Protein AF-A0A948EH86-F1 (afdb_monomer_lite)

Secondary structure (DSSP, 8-state):
-HHHHHHHHHHHHHHHHHHHHHHHHHHHHHHHHT--HHHHHHHHHHHHHHHHHHHHHHIIIIII--HHHHHHHHHHHHHHHHHHHHHHHHH--PPPTT--

Sequence (100 aa):
MFFVWFKLVLLVAVIVFAGSKLSRYGDILGEKLGLSGSWIGVVLLAAVTSLPELFSGISSSALVRQPDLALGNIYGACVMNLVVVAVISTLHTEGPISAR

Structure (mmCIF, N/CA/C/O backbone):
data_AF-A0A948EH86-F1
#
_entry.id   AF-A0A948EH86-F1
#
loop_
_atom_site.group_PDB
_atom_site.id
_atom_site.type_symbol
_atom_site.label_atom_id
_atom_site.label_alt_id
_atom_site.label_comp_id
_atom_site.label_asym_id
_atom_site.label_entity_id
_atom_site.label_seq_id
_atom_site.pdbx_PDB_ins_code
_atom_site.Cartn_x
_atom_site.Cartn_y
_atom_site.Cartn_z
_atom_site.occupancy
_atom_site.B_iso_or_equiv
_atom_site.auth_seq_id
_atom_site.auth_comp_id
_atom_site.auth_asym_id
_atom_site.auth_atom_id
_atom_site.pdbx_PDB_model_num
ATOM 1 N N . MET A 1 1 ? 11.321 -21.532 -13.076 1.00 67.62 1 MET A N 1
ATOM 2 C CA . MET A 1 1 ? 9.921 -21.300 -12.650 1.00 67.62 1 MET A CA 1
ATOM 3 C C . MET A 1 1 ? 9.749 -21.363 -11.129 1.00 67.62 1 MET A C 1
ATOM 5 O O . MET A 1 1 ? 9.406 -20.347 -10.545 1.00 67.62 1 MET A O 1
ATOM 9 N N . PHE A 1 2 ? 10.037 -22.496 -10.469 1.00 83.31 2 PHE A N 1
ATOM 10 C CA . PHE A 1 2 ? 9.792 -22.684 -9.022 1.00 83.31 2 PHE A CA 1
ATOM 11 C C . PHE A 1 2 ? 10.507 -21.659 -8.116 1.00 83.31 2 PHE A C 1
ATOM 13 O O . PHE A 1 2 ? 9.923 -21.128 -7.180 1.00 83.31 2 PHE A O 1
ATOM 20 N N . PHE A 1 3 ? 11.743 -21.286 -8.460 1.00 85.38 3 PHE A N 1
ATOM 21 C CA . PHE A 1 3 ? 12.520 -20.277 -7.729 1.00 85.38 3 PHE A CA 1
ATOM 22 C C . PHE A 1 3 ? 11.886 -18.872 -7.736 1.00 85.38 3 PHE A C 1
ATOM 24 O O . PHE A 1 3 ? 12.048 -18.113 -6.785 1.00 85.38 3 PHE A O 1
ATOM 31 N N . VAL A 1 4 ? 11.141 -18.523 -8.792 1.00 90.31 4 VAL A N 1
ATOM 32 C CA . VAL A 1 4 ? 10.455 -17.223 -8.898 1.00 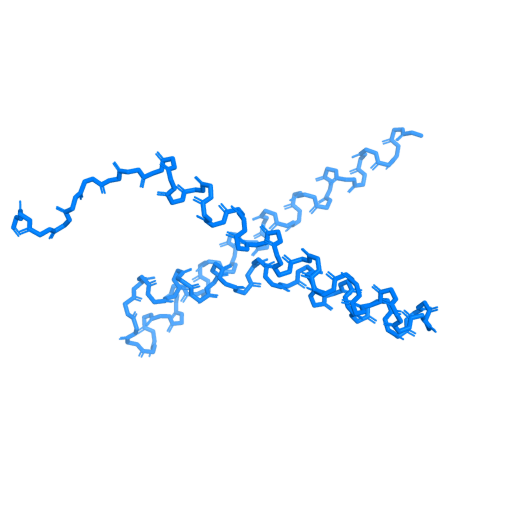90.31 4 VAL A CA 1
ATOM 33 C C . VAL A 1 4 ? 9.231 -17.193 -7.988 1.00 90.31 4 VAL A C 1
ATOM 35 O O . VAL A 1 4 ? 9.027 -16.222 -7.267 1.00 90.31 4 VAL A O 1
ATOM 38 N N . TRP A 1 5 ? 8.469 -18.287 -7.954 1.00 92.25 5 TRP A N 1
ATOM 39 C CA . TRP A 1 5 ? 7.331 -18.441 -7.048 1.00 92.25 5 TRP A CA 1
ATOM 40 C C . TRP A 1 5 ? 7.752 -18.380 -5.582 1.00 92.25 5 TRP A C 1
ATOM 42 O O . TRP A 1 5 ? 7.126 -17.674 -4.796 1.00 92.25 5 TRP A O 1
ATOM 52 N N . PHE A 1 6 ? 8.862 -19.030 -5.228 1.00 93.25 6 PHE A N 1
ATOM 53 C CA . PHE A 1 6 ? 9.409 -18.948 -3.875 1.00 93.25 6 PHE A CA 1
ATOM 54 C C . PHE A 1 6 ? 9.783 -17.508 -3.484 1.00 93.25 6 PHE A C 1
ATOM 56 O O . PHE A 1 6 ? 9.431 -17.051 -2.398 1.00 93.25 6 PHE A O 1
ATOM 63 N N . LYS A 1 7 ? 10.431 -16.759 -4.389 1.00 92.81 7 LYS A N 1
ATOM 64 C CA . LYS A 1 7 ? 10.734 -15.335 -4.172 1.00 92.81 7 LYS A CA 1
ATOM 65 C C . LYS A 1 7 ? 9.472 -14.495 -3.982 1.00 92.81 7 LYS A C 1
ATOM 67 O O . LYS A 1 7 ? 9.449 -13.662 -3.084 1.00 92.81 7 LYS A O 1
ATOM 72 N N . LEU A 1 8 ? 8.433 -14.717 -4.787 1.00 91.88 8 LEU A N 1
ATOM 73 C CA . LEU A 1 8 ? 7.164 -13.996 -4.653 1.00 91.88 8 LEU A CA 1
ATOM 74 C C . LEU A 1 8 ? 6.519 -14.231 -3.287 1.00 91.88 8 LEU A C 1
ATOM 76 O O . LEU A 1 8 ? 6.150 -13.271 -2.617 1.00 91.88 8 LEU A O 1
ATOM 80 N N . VAL A 1 9 ? 6.442 -15.488 -2.848 1.00 94.31 9 VAL A N 1
ATOM 81 C CA . VAL A 1 9 ? 5.882 -15.836 -1.533 1.00 94.31 9 VAL A CA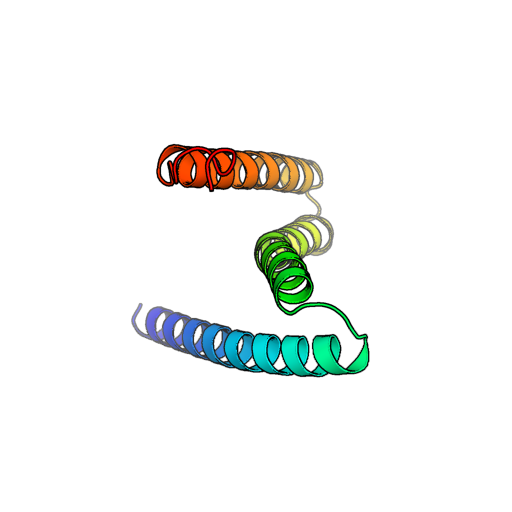 1
ATOM 82 C C . VAL A 1 9 ? 6.681 -15.182 -0.405 1.00 94.31 9 VAL A C 1
ATOM 84 O O . VAL A 1 9 ? 6.093 -14.619 0.517 1.00 94.31 9 VAL A O 1
ATOM 87 N N . LEU A 1 10 ? 8.013 -15.189 -0.504 1.00 95.06 10 LEU A N 1
ATOM 88 C CA . LEU A 1 10 ? 8.883 -14.515 0.459 1.00 95.06 10 LEU A CA 1
ATOM 89 C C . LEU A 1 10 ? 8.605 -13.003 0.515 1.00 95.06 10 LEU A C 1
ATOM 91 O O . LEU A 1 10 ? 8.447 -12.449 1.600 1.00 95.06 10 LEU A O 1
ATOM 95 N N . LEU A 1 11 ? 8.516 -12.335 -0.640 1.00 92.31 11 LEU A N 1
ATOM 96 C CA . LEU A 1 11 ? 8.220 -10.900 -0.716 1.00 92.31 11 LEU A CA 1
ATOM 97 C C . LEU A 1 11 ? 6.851 -10.567 -0.118 1.00 92.31 11 LEU A C 1
ATOM 99 O O . LEU A 1 11 ? 6.743 -9.619 0.657 1.00 92.31 11 LEU A O 1
ATOM 103 N N . VAL A 1 12 ? 5.824 -11.361 -0.425 1.00 91.31 12 VAL A N 1
ATOM 104 C CA . VAL A 1 12 ? 4.485 -11.187 0.154 1.00 91.31 12 VAL A CA 1
ATOM 105 C C . VAL A 1 12 ? 4.537 -11.326 1.675 1.00 91.31 12 VAL A C 1
ATOM 107 O O . VAL A 1 12 ? 3.996 -10.476 2.379 1.00 91.31 12 VAL A O 1
ATOM 110 N N . ALA A 1 13 ? 5.239 -12.334 2.197 1.00 93.25 13 ALA A N 1
ATOM 111 C CA . ALA A 1 13 ? 5.392 -12.516 3.639 1.00 93.25 13 ALA A CA 1
ATOM 112 C C . ALA A 1 13 ? 6.073 -11.307 4.306 1.00 93.25 13 ALA A C 1
ATOM 114 O O . ALA A 1 13 ? 5.623 -10.845 5.357 1.00 93.25 13 ALA A O 1
ATOM 115 N N . VAL A 1 14 ? 7.112 -10.751 3.674 1.00 93.06 14 VAL A N 1
ATOM 116 C CA . VAL A 1 14 ? 7.792 -9.539 4.155 1.00 93.06 14 VAL A CA 1
ATOM 117 C C . VAL A 1 14 ? 6.848 -8.336 4.151 1.00 93.06 14 VAL A C 1
ATOM 119 O O . VAL A 1 14 ? 6.803 -7.611 5.143 1.00 93.06 14 VAL A O 1
ATOM 122 N N . ILE A 1 15 ? 6.065 -8.138 3.086 1.00 88.69 15 ILE A N 1
ATOM 123 C CA . ILE A 1 15 ? 5.107 -7.026 2.981 1.00 88.69 15 ILE A CA 1
ATOM 124 C C . ILE A 1 15 ? 4.026 -7.132 4.062 1.00 88.69 15 ILE A C 1
ATOM 126 O O . ILE A 1 15 ? 3.742 -6.144 4.736 1.00 88.69 15 ILE A O 1
ATOM 130 N N . VAL A 1 16 ? 3.465 -8.324 4.284 1.00 89.69 16 VAL A N 1
ATOM 131 C CA . VAL A 1 16 ? 2.443 -8.552 5.321 1.00 89.69 16 VAL A CA 1
ATOM 132 C C . VAL A 1 16 ? 3.009 -8.276 6.716 1.00 89.69 16 VAL A C 1
ATOM 134 O O . VAL A 1 16 ? 2.376 -7.596 7.531 1.00 89.69 16 VAL A O 1
ATOM 137 N N . PHE A 1 17 ? 4.228 -8.745 6.990 1.00 92.31 17 PHE A N 1
ATOM 138 C CA . PHE A 1 17 ? 4.889 -8.506 8.270 1.00 92.31 17 PHE A CA 1
ATOM 139 C C . PHE A 1 17 ? 5.205 -7.019 8.489 1.00 92.31 17 PHE A C 1
ATOM 141 O O . PHE A 1 17 ? 4.929 -6.475 9.563 1.00 92.31 17 PHE A O 1
ATOM 148 N N . ALA A 1 18 ? 5.737 -6.348 7.466 1.00 88.69 18 ALA A N 1
ATOM 149 C CA . ALA A 1 18 ? 6.030 -4.920 7.498 1.00 88.69 18 ALA A CA 1
ATOM 150 C C . ALA A 1 18 ? 4.754 -4.086 7.686 1.00 88.69 18 ALA A C 1
ATOM 152 O O . ALA A 1 18 ? 4.738 -3.203 8.540 1.00 88.69 18 ALA A O 1
ATOM 153 N N . GLY A 1 19 ? 3.672 -4.410 6.971 1.00 85.62 19 GLY A N 1
ATOM 154 C CA . GLY A 1 19 ? 2.374 -3.745 7.106 1.00 85.62 19 GLY A CA 1
ATOM 155 C C . GLY A 1 19 ? 1.795 -3.870 8.516 1.00 85.62 19 GLY A C 1
ATOM 156 O O . GLY A 1 19 ? 1.374 -2.879 9.109 1.00 85.62 19 GLY A O 1
ATOM 157 N N . SER A 1 20 ? 1.879 -5.065 9.108 1.00 86.06 20 SER A N 1
ATOM 158 C CA . SER A 1 20 ? 1.423 -5.321 10.483 1.00 86.06 20 SER A CA 1
ATOM 159 C C . SER A 1 20 ? 2.190 -4.481 11.512 1.00 86.06 20 SER A C 1
ATOM 161 O O . SER A 1 20 ? 1.612 -3.914 12.441 1.00 86.06 20 SER A O 1
ATOM 163 N N . LYS A 1 21 ? 3.514 -4.373 11.343 1.00 87.19 21 LYS A N 1
ATOM 164 C CA . LYS A 1 21 ? 4.365 -3.527 12.190 1.00 87.19 21 LYS A CA 1
ATOM 165 C C . LYS A 1 21 ? 4.070 -2.043 11.981 1.00 87.19 21 LYS A C 1
ATOM 167 O O . LYS A 1 21 ? 3.989 -1.312 12.964 1.00 87.19 21 LYS A O 1
ATOM 172 N N . LEU A 1 22 ? 3.884 -1.618 10.732 1.00 84.69 22 LEU A N 1
ATOM 173 C CA . LEU A 1 22 ? 3.592 -0.233 10.370 1.00 84.69 22 LEU A CA 1
ATOM 174 C C . LEU A 1 22 ? 2.279 0.248 10.993 1.00 84.69 22 LEU A C 1
ATOM 176 O O . LEU A 1 22 ? 2.265 1.329 11.570 1.00 84.69 22 LEU A O 1
ATOM 180 N N . SER A 1 23 ? 1.223 -0.574 10.963 1.00 83.81 23 SER A N 1
ATOM 181 C CA . SER A 1 23 ? -0.049 -0.261 11.631 1.00 83.81 23 SER A CA 1
ATOM 182 C C . SER A 1 23 ? 0.151 -0.045 13.130 1.00 83.81 23 SER A C 1
ATOM 184 O O . SER A 1 23 ? -0.241 0.988 13.660 1.00 83.81 23 SER A O 1
ATOM 186 N N . ARG A 1 24 ? 0.863 -0.962 13.801 1.00 84.44 24 ARG A N 1
ATOM 187 C CA . ARG A 1 24 ? 1.134 -0.855 15.242 1.00 84.44 24 ARG A CA 1
ATOM 188 C C . ARG A 1 24 ? 1.931 0.402 15.598 1.00 84.44 24 ARG A C 1
ATOM 190 O O . ARG A 1 24 ? 1.685 1.008 16.635 1.00 84.44 24 ARG A O 1
ATOM 197 N N . TYR A 1 25 ? 2.907 0.785 14.776 1.00 84.88 25 TYR A N 1
ATOM 198 C CA . TYR A 1 25 ? 3.636 2.039 14.979 1.00 84.88 25 TYR A CA 1
ATOM 199 C C . TYR A 1 25 ? 2.770 3.265 14.686 1.00 84.88 25 TYR A C 1
ATOM 201 O O . TYR A 1 25 ? 2.904 4.263 15.390 1.00 84.88 25 TYR A O 1
ATOM 209 N N . GLY A 1 26 ? 1.871 3.177 13.703 1.00 82.75 26 GLY A N 1
ATOM 210 C CA . GLY A 1 26 ? 0.851 4.183 13.425 1.00 82.75 26 GLY A CA 1
ATOM 211 C C . GLY A 1 26 ? -0.036 4.439 14.640 1.00 82.75 26 GLY A C 1
ATOM 212 O O . GLY A 1 26 ? -0.162 5.588 15.047 1.00 82.75 26 GLY A O 1
ATOM 213 N N . ASP A 1 27 ? -0.549 3.388 15.279 1.00 82.06 27 ASP A N 1
ATOM 214 C CA . ASP A 1 27 ? -1.391 3.499 16.479 1.00 82.06 27 ASP A CA 1
ATOM 215 C C . ASP A 1 27 ? -0.643 4.168 17.645 1.00 82.06 27 ASP A C 1
ATOM 217 O O . ASP A 1 27 ? -1.147 5.109 18.256 1.00 82.06 27 ASP A O 1
ATOM 221 N N . ILE A 1 28 ? 0.610 3.761 17.891 1.00 83.81 28 ILE A N 1
ATOM 222 C CA . ILE A 1 28 ? 1.471 4.366 18.925 1.00 83.81 28 ILE A CA 1
ATOM 223 C C . ILE A 1 28 ? 1.744 5.849 18.626 1.00 83.81 28 ILE A C 1
ATOM 225 O O . ILE A 1 28 ? 1.808 6.671 19.545 1.00 83.81 28 ILE A O 1
ATOM 229 N N . LEU A 1 29 ? 1.934 6.211 17.352 1.00 81.19 29 LEU A N 1
ATOM 230 C CA . LEU A 1 29 ? 2.067 7.610 16.943 1.00 81.19 29 LEU A CA 1
ATOM 231 C C . LEU A 1 29 ? 0.754 8.368 17.149 1.00 81.19 29 LEU A C 1
ATOM 233 O O . LEU A 1 29 ? 0.787 9.479 17.666 1.00 81.19 29 LEU A O 1
ATOM 237 N N . GLY A 1 30 ? -0.386 7.776 16.796 1.00 81.44 30 GLY A N 1
ATOM 238 C CA . GLY A 1 30 ? -1.708 8.371 16.990 1.00 81.44 30 GLY A CA 1
ATOM 239 C C . GLY A 1 30 ? -1.977 8.719 18.450 1.00 81.44 30 GLY A C 1
ATOM 240 O O . GLY A 1 30 ? -2.334 9.859 18.747 1.00 81.44 30 GLY A O 1
ATOM 241 N N . GLU A 1 31 ? -1.688 7.792 19.366 1.00 81.81 31 GLU A N 1
ATOM 242 C CA . GLU A 1 31 ? -1.792 8.020 20.813 1.00 81.81 31 GLU A CA 1
ATOM 243 C C . GLU A 1 31 ? -0.880 9.158 21.294 1.00 81.81 31 GLU A C 1
ATOM 245 O O . GLU A 1 31 ? -1.296 9.992 22.097 1.00 81.81 31 GLU A O 1
ATOM 250 N N . LYS A 1 32 ? 0.358 9.232 20.785 1.00 81.75 32 LYS A N 1
ATOM 251 C CA . LYS A 1 32 ? 1.317 10.285 21.163 1.00 81.75 32 LYS A CA 1
ATOM 252 C C . LYS A 1 32 ? 0.976 11.657 20.588 1.00 81.75 32 LYS A C 1
ATOM 254 O O . LYS A 1 32 ? 1.266 12.660 21.234 1.00 81.75 32 LYS A O 1
ATOM 259 N N . LEU A 1 33 ? 0.407 11.708 19.385 1.00 80.94 33 LEU A N 1
ATOM 260 C CA . LEU A 1 33 ? 0.007 12.949 18.719 1.00 80.94 33 LEU A CA 1
ATOM 261 C C . LEU A 1 33 ? -1.415 13.401 19.104 1.00 80.94 33 LEU A C 1
ATOM 263 O O . LEU A 1 33 ? -1.834 14.476 18.683 1.00 80.94 33 LEU A O 1
ATOM 267 N N . GLY A 1 34 ? -2.160 12.610 19.887 1.00 76.94 34 GLY A N 1
ATOM 268 C CA . GLY A 1 34 ? -3.552 12.906 20.242 1.00 76.94 34 GLY A CA 1
ATOM 269 C C . GLY A 1 34 ? -4.519 12.821 19.054 1.00 76.94 34 GLY A C 1
ATOM 270 O O . GLY A 1 34 ? -5.592 13.421 19.083 1.00 76.94 34 GLY A O 1
ATOM 271 N N . LEU A 1 35 ? -4.141 12.103 17.993 1.00 79.88 35 LEU A N 1
ATOM 272 C CA . LEU A 1 35 ? -4.962 11.909 16.799 1.00 79.88 35 LEU A CA 1
ATOM 273 C C . LEU A 1 35 ? -5.878 10.699 16.994 1.00 79.88 35 LEU A C 1
ATOM 275 O O . LEU A 1 35 ? -5.444 9.649 17.463 1.00 79.88 35 LEU A O 1
ATOM 279 N N . SER A 1 36 ? -7.150 10.813 16.595 1.00 76.69 36 SER A N 1
ATOM 280 C CA . SER A 1 36 ? -8.065 9.663 16.637 1.00 76.69 36 SER A CA 1
ATOM 281 C C . SER A 1 36 ? -7.556 8.540 15.725 1.00 76.69 36 SER A C 1
ATOM 283 O O . SER A 1 36 ? -7.069 8.834 14.630 1.00 76.69 36 SER A O 1
ATOM 285 N N . GLY A 1 37 ? -7.759 7.273 16.098 1.00 72.75 37 GLY A N 1
ATOM 286 C CA . GLY A 1 37 ? -7.336 6.119 15.287 1.00 72.75 37 GLY A CA 1
ATOM 287 C C . GLY A 1 37 ? -7.838 6.149 13.833 1.00 72.75 37 GLY A C 1
ATOM 288 O O . GLY A 1 37 ? -7.134 5.708 12.929 1.00 72.75 37 GLY A O 1
ATOM 289 N N . SER A 1 38 ? -8.994 6.775 13.570 1.00 78.19 38 SER A N 1
ATOM 290 C CA . SER A 1 38 ? -9.512 6.972 12.207 1.00 78.19 38 SER A CA 1
ATOM 291 C C . SER A 1 38 ? -8.607 7.851 11.334 1.00 78.19 38 SER A C 1
ATOM 293 O O . SER A 1 38 ? -8.479 7.594 10.141 1.00 78.19 38 SER A O 1
ATOM 295 N N . TRP A 1 39 ? -7.963 8.873 11.905 1.00 82.75 39 TRP A N 1
ATOM 296 C CA . TRP A 1 39 ? -7.049 9.754 11.169 1.00 82.75 39 TRP A CA 1
ATOM 297 C C . TRP A 1 39 ? -5.782 9.006 10.759 1.00 82.75 39 TRP A C 1
ATOM 299 O O . TRP A 1 39 ? -5.367 9.090 9.605 1.00 82.75 39 TRP A O 1
ATOM 309 N N . ILE A 1 40 ? -5.210 8.224 11.681 1.00 82.44 40 ILE A N 1
ATOM 310 C CA . ILE A 1 40 ? -4.066 7.351 11.388 1.00 82.44 40 ILE A CA 1
ATOM 311 C C . ILE A 1 40 ? -4.434 6.347 10.297 1.00 82.44 40 ILE A C 1
ATOM 313 O O . ILE A 1 40 ? -3.670 6.203 9.348 1.00 82.44 40 ILE A O 1
ATOM 317 N N . GLY A 1 41 ? -5.614 5.721 10.375 1.00 80.62 41 GLY A N 1
ATOM 318 C CA . GLY A 1 41 ? -6.076 4.754 9.380 1.00 80.62 41 GLY A CA 1
ATOM 319 C C . GLY A 1 41 ? -6.169 5.341 7.970 1.00 80.62 41 GLY A C 1
ATOM 320 O O . GLY A 1 41 ? -5.656 4.745 7.026 1.00 80.62 41 GLY A O 1
ATOM 321 N N . VAL A 1 42 ? -6.751 6.537 7.827 1.00 83.50 42 VAL A N 1
ATOM 322 C CA . VAL A 1 42 ? -6.862 7.222 6.526 1.00 83.50 42 VAL A CA 1
ATOM 323 C C . VAL A 1 42 ? -5.485 7.594 5.970 1.00 83.50 42 VAL A C 1
ATOM 325 O O . VAL A 1 42 ? -5.220 7.367 4.790 1.00 83.50 42 VAL A O 1
ATOM 328 N N . VAL A 1 43 ? -4.582 8.115 6.806 1.00 85.50 43 VAL A N 1
ATOM 329 C CA . VAL A 1 43 ? -3.219 8.478 6.381 1.00 85.50 43 VAL A CA 1
ATOM 330 C C . VAL A 1 43 ? -2.417 7.241 5.976 1.00 85.50 43 VAL A C 1
ATOM 332 O O . VAL A 1 43 ? -1.755 7.254 4.938 1.00 85.50 43 VAL A O 1
ATOM 335 N N . LEU A 1 44 ? -2.488 6.161 6.759 1.00 83.19 44 LEU A N 1
ATOM 336 C CA . LEU A 1 44 ? -1.785 4.914 6.457 1.00 83.19 44 LEU A CA 1
ATOM 337 C C . LEU A 1 44 ? -2.310 4.286 5.162 1.00 83.19 44 LEU A C 1
ATOM 339 O O . LEU A 1 44 ? -1.514 3.831 4.343 1.00 83.19 44 LEU A O 1
ATOM 343 N N . LEU A 1 45 ? -3.632 4.297 4.965 1.00 82.44 45 LEU A N 1
ATOM 344 C CA . LEU A 1 45 ? -4.276 3.806 3.750 1.00 82.44 45 LEU A CA 1
ATOM 345 C C . LEU A 1 45 ? -3.799 4.592 2.522 1.00 82.44 45 LEU A C 1
ATOM 347 O O . LEU A 1 45 ? -3.354 3.982 1.553 1.00 82.44 45 LEU A O 1
ATOM 351 N N . ALA A 1 46 ? -3.827 5.927 2.587 1.00 83.38 46 ALA A N 1
ATOM 352 C CA . ALA A 1 46 ? -3.368 6.795 1.502 1.00 83.38 46 ALA A CA 1
ATOM 353 C C . ALA A 1 46 ? -1.872 6.608 1.187 1.00 83.38 46 ALA A C 1
ATOM 355 O O . ALA A 1 46 ? -1.466 6.596 0.021 1.00 83.38 46 ALA A O 1
ATOM 356 N N . ALA A 1 47 ? -1.042 6.430 2.219 1.00 85.56 47 ALA A N 1
ATOM 357 C CA . ALA A 1 47 ? 0.382 6.171 2.050 1.00 85.56 47 ALA A CA 1
ATOM 358 C C . ALA A 1 47 ? 0.638 4.806 1.392 1.00 85.56 47 ALA A C 1
ATOM 360 O O . ALA A 1 47 ? 1.427 4.720 0.453 1.00 85.56 47 ALA A O 1
ATOM 361 N N . VAL A 1 48 ? -0.037 3.744 1.848 1.00 82.00 48 VAL A N 1
ATOM 362 C CA . VAL A 1 48 ? 0.134 2.379 1.320 1.00 82.00 48 VAL A CA 1
ATOM 363 C C . 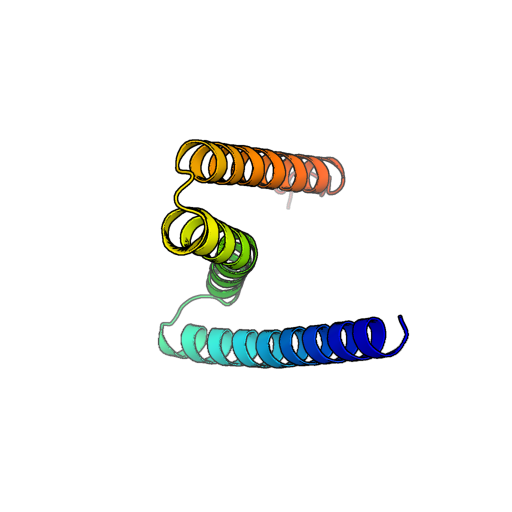VAL A 1 48 ? -0.287 2.272 -0.142 1.00 82.00 48 VAL A C 1
ATOM 365 O O . VAL A 1 48 ? 0.385 1.576 -0.902 1.00 82.00 48 VAL A O 1
ATOM 368 N N . THR A 1 49 ? -1.353 2.957 -0.557 1.00 81.94 49 THR A N 1
ATOM 369 C CA . THR A 1 49 ? -1.801 2.929 -1.956 1.00 81.94 49 THR A CA 1
ATOM 370 C C . THR A 1 49 ? -0.869 3.711 -2.881 1.00 81.94 49 THR A C 1
ATOM 372 O O . THR A 1 49 ? -0.604 3.240 -3.981 1.00 81.94 49 THR A O 1
ATOM 375 N N . SER A 1 50 ? -0.287 4.821 -2.407 1.00 82.62 50 SER A N 1
ATOM 376 C CA . SER A 1 50 ? 0.574 5.704 -3.217 1.00 82.62 50 SER A CA 1
ATOM 377 C C . SER A 1 50 ? 2.059 5.305 -3.225 1.00 82.62 50 SER A C 1
ATOM 379 O O . SER A 1 50 ? 2.809 5.695 -4.122 1.00 82.62 50 SER A O 1
ATOM 381 N N . LEU A 1 51 ? 2.528 4.535 -2.233 1.00 81.62 51 LEU A N 1
ATOM 382 C CA . LEU A 1 51 ? 3.928 4.091 -2.134 1.00 81.62 51 LEU A CA 1
ATOM 383 C C . LEU A 1 51 ? 4.406 3.321 -3.383 1.00 81.62 51 LEU A C 1
ATOM 385 O O . LEU A 1 51 ? 5.471 3.650 -3.908 1.00 81.62 51 LEU A O 1
ATOM 389 N N . PRO A 1 52 ? 3.668 2.311 -3.887 1.00 76.69 52 PRO A N 1
ATOM 390 C CA . PRO A 1 52 ? 4.056 1.570 -5.087 1.00 76.69 52 PRO A CA 1
ATOM 391 C C . PRO A 1 52 ? 4.170 2.470 -6.321 1.00 76.69 52 PRO A C 1
ATOM 393 O O . PRO A 1 52 ? 5.091 2.308 -7.124 1.00 76.69 52 PRO A O 1
ATOM 396 N N . GLU A 1 53 ? 3.264 3.441 -6.445 1.00 77.69 53 GLU A N 1
ATOM 397 C CA . GLU A 1 53 ? 3.237 4.420 -7.534 1.00 77.69 53 GLU A CA 1
ATOM 398 C C . GLU A 1 53 ? 4.480 5.314 -7.478 1.00 77.69 53 GLU A C 1
ATOM 400 O O . GLU A 1 53 ? 5.156 5.499 -8.491 1.00 77.69 53 GLU A O 1
ATOM 405 N N . LEU A 1 54 ? 4.852 5.776 -6.280 1.00 79.25 54 LEU A N 1
ATOM 406 C CA . LEU A 1 54 ? 6.076 6.539 -6.043 1.00 79.25 54 LEU A CA 1
ATOM 407 C C . LEU A 1 54 ? 7.327 5.736 -6.436 1.00 79.25 54 LEU A C 1
ATOM 409 O O . LEU A 1 54 ? 8.182 6.241 -7.164 1.00 79.25 54 LEU A O 1
ATOM 413 N N . PHE A 1 55 ? 7.429 4.470 -6.016 1.00 78.88 55 PHE A N 1
ATOM 414 C CA . PHE A 1 55 ? 8.556 3.605 -6.388 1.00 78.88 55 PHE A CA 1
ATOM 415 C C . PHE A 1 55 ? 8.619 3.342 -7.896 1.00 78.88 55 PHE A C 1
ATOM 417 O O . PHE A 1 55 ? 9.709 3.354 -8.475 1.00 78.88 55 PHE A O 1
ATOM 424 N N . SER A 1 56 ? 7.472 3.134 -8.544 1.00 76.62 56 SER A N 1
ATOM 425 C CA . SER A 1 56 ? 7.383 2.942 -9.994 1.00 76.62 56 SER A CA 1
ATOM 426 C C . SER A 1 56 ? 7.745 4.219 -10.769 1.00 76.62 56 SER A C 1
ATOM 428 O O . SER A 1 56 ? 8.507 4.161 -11.737 1.00 76.62 56 SER A O 1
ATOM 430 N N . GLY A 1 57 ? 7.302 5.392 -10.304 1.00 75.25 57 GLY A N 1
ATOM 431 C CA . GLY A 1 57 ? 7.651 6.699 -10.872 1.00 75.25 57 GLY A CA 1
ATOM 432 C C . GLY A 1 57 ? 9.140 7.037 -10.733 1.00 75.25 57 GLY A C 1
ATOM 433 O O . GLY A 1 57 ? 9.777 7.480 -11.691 1.00 75.25 57 GLY A O 1
ATOM 434 N N . ILE A 1 58 ? 9.739 6.762 -9.570 1.00 75.19 58 ILE A N 1
ATOM 435 C CA . ILE A 1 58 ? 11.184 6.951 -9.356 1.00 75.19 58 ILE A CA 1
ATOM 436 C C . ILE A 1 58 ? 11.979 5.965 -10.217 1.00 75.19 58 ILE A C 1
ATOM 438 O O . ILE A 1 58 ? 12.942 6.354 -10.872 1.00 75.19 58 ILE A O 1
ATOM 442 N N . SER A 1 59 ? 11.566 4.698 -10.273 1.00 73.00 59 SER A N 1
ATOM 443 C CA . SER A 1 59 ? 12.271 3.680 -11.062 1.00 73.00 59 SER A CA 1
ATOM 444 C C . SER A 1 59 ? 12.203 3.975 -12.564 1.00 73.00 59 SER A C 1
ATOM 446 O O . SER A 1 59 ? 13.198 3.840 -13.269 1.00 73.00 59 SER A O 1
ATOM 448 N N . SER A 1 60 ? 11.061 4.434 -13.074 1.00 66.50 60 SER A N 1
ATOM 449 C CA . SER A 1 60 ? 10.915 4.793 -14.492 1.00 66.50 60 SER A CA 1
ATOM 450 C C . SER A 1 60 ? 11.682 6.068 -14.866 1.00 66.50 60 SER A C 1
ATOM 452 O O . SER A 1 60 ? 12.366 6.091 -15.892 1.00 66.50 60 SER A O 1
ATOM 454 N N . SER A 1 61 ? 11.652 7.100 -14.020 1.00 63.03 61 SER A N 1
ATOM 455 C CA . SER A 1 61 ? 12.380 8.354 -14.269 1.00 63.03 61 SER A CA 1
ATOM 456 C C . SER A 1 61 ? 13.900 8.220 -14.099 1.00 63.03 61 SER A C 1
ATOM 458 O O . SER A 1 61 ? 14.652 8.677 -14.962 1.00 63.03 61 SER A O 1
ATOM 460 N N . ALA A 1 62 ? 14.369 7.566 -13.032 1.00 63.00 62 ALA A N 1
ATOM 461 C CA . ALA A 1 62 ? 15.793 7.464 -12.713 1.00 63.00 62 ALA A CA 1
ATOM 462 C C . ALA A 1 62 ? 16.496 6.287 -13.410 1.00 63.00 62 ALA A C 1
ATOM 464 O O . ALA A 1 62 ? 17.660 6.414 -13.791 1.00 63.00 62 ALA A O 1
ATOM 465 N N . LEU A 1 63 ? 15.813 5.149 -13.584 1.00 59.41 63 LEU A N 1
ATOM 466 C CA . LEU A 1 63 ? 16.432 3.903 -14.057 1.00 59.41 63 LEU A CA 1
ATOM 467 C C . LEU A 1 63 ? 16.203 3.649 -15.553 1.00 59.41 63 LEU A C 1
ATOM 469 O O . LEU A 1 63 ? 17.088 3.120 -16.220 1.00 59.41 63 LEU A O 1
ATOM 473 N N . VAL A 1 64 ? 15.040 4.037 -16.088 1.00 66.75 64 VAL A N 1
ATOM 474 C CA . VAL A 1 64 ? 14.653 3.751 -17.484 1.00 66.75 64 VAL A CA 1
ATOM 475 C C . VAL A 1 64 ? 14.898 4.950 -18.415 1.00 66.75 64 VAL A C 1
ATOM 477 O O . VAL A 1 64 ? 14.992 4.769 -19.626 1.00 66.75 64 VAL A O 1
ATOM 480 N N . ARG A 1 65 ? 15.081 6.170 -17.875 1.00 64.12 65 ARG A N 1
ATOM 481 C CA . ARG A 1 65 ? 15.311 7.421 -18.639 1.00 64.12 65 ARG A CA 1
ATOM 482 C C . ARG A 1 65 ? 14.234 7.713 -19.700 1.00 64.12 65 ARG A C 1
ATOM 484 O O . ARG A 1 65 ? 14.489 8.432 -20.662 1.00 64.12 65 ARG A O 1
ATOM 491 N N . GLN A 1 66 ? 13.026 7.181 -19.514 1.00 69.12 66 GLN A N 1
ATOM 492 C CA . GLN A 1 66 ? 11.877 7.400 -20.396 1.00 69.12 66 GLN A CA 1
ATOM 493 C C . GLN A 1 66 ? 10.795 8.196 -19.649 1.00 69.12 66 GLN A C 1
ATOM 495 O O . GLN A 1 66 ? 9.905 7.603 -19.035 1.00 69.12 66 GLN A O 1
ATOM 500 N N . PRO A 1 67 ? 10.877 9.539 -19.656 1.00 64.69 67 PRO A N 1
ATOM 501 C CA . PRO A 1 67 ? 9.967 10.393 -18.895 1.00 64.69 67 PRO A CA 1
ATOM 502 C C . PRO A 1 67 ? 8.508 10.288 -19.362 1.00 64.69 67 PRO A C 1
ATOM 504 O O . PRO A 1 67 ? 7.610 10.354 -18.527 1.00 64.69 67 PRO A O 1
ATOM 507 N N . ASP A 1 68 ? 8.252 10.038 -20.650 1.00 71.19 68 ASP A N 1
ATOM 508 C CA . ASP A 1 68 ? 6.889 9.869 -21.178 1.00 71.19 68 ASP A CA 1
ATOM 509 C C . ASP A 1 68 ? 6.166 8.651 -20.579 1.00 71.19 68 ASP A C 1
ATOM 511 O O . ASP A 1 68 ? 4.979 8.712 -20.256 1.00 71.19 68 ASP A O 1
ATOM 515 N N . LEU A 1 69 ? 6.894 7.553 -20.350 1.00 71.00 69 LEU A N 1
ATOM 516 C CA . LEU A 1 69 ? 6.369 6.360 -19.680 1.00 71.00 69 LEU A CA 1
ATOM 517 C C . LEU A 1 69 ? 6.130 6.603 -18.188 1.00 71.00 69 LEU A C 1
ATOM 519 O O . LEU A 1 69 ? 5.141 6.118 -17.643 1.00 71.00 69 LEU A O 1
ATOM 523 N N . ALA A 1 70 ? 6.997 7.380 -17.535 1.00 68.69 70 ALA A N 1
ATOM 524 C CA . ALA A 1 70 ? 6.812 7.763 -16.139 1.00 68.69 70 ALA A CA 1
ATOM 525 C C . ALA A 1 70 ? 5.543 8.615 -15.955 1.00 68.69 70 ALA A C 1
ATOM 527 O O . ALA A 1 70 ? 4.753 8.352 -15.048 1.00 68.69 70 ALA A O 1
ATOM 528 N N . LEU A 1 71 ? 5.305 9.582 -16.848 1.00 70.88 71 LEU A N 1
ATOM 529 C CA . LEU A 1 71 ? 4.095 10.409 -16.835 1.00 70.88 71 LEU A CA 1
ATOM 530 C C . LEU A 1 71 ? 2.837 9.577 -17.098 1.00 70.88 71 LEU A C 1
ATOM 532 O O . LEU A 1 71 ? 1.870 9.685 -16.344 1.00 70.88 71 LEU A O 1
ATOM 536 N N . GLY A 1 72 ? 2.860 8.704 -18.110 1.00 76.81 72 GLY A N 1
ATOM 537 C CA . GLY A 1 72 ? 1.744 7.800 -18.396 1.00 76.81 72 GLY A CA 1
ATOM 538 C C . GLY A 1 72 ? 1.415 6.875 -17.221 1.00 76.81 72 GLY A C 1
ATOM 539 O O . GLY A 1 72 ? 0.244 6.664 -16.911 1.00 76.81 72 GLY A O 1
ATOM 540 N N . ASN A 1 73 ? 2.437 6.380 -16.518 1.00 76.56 73 ASN A N 1
ATOM 541 C CA . ASN A 1 73 ? 2.267 5.527 -15.346 1.00 76.56 73 ASN A CA 1
ATOM 542 C C . ASN A 1 73 ? 1.669 6.284 -14.150 1.00 76.56 73 ASN A C 1
ATOM 544 O O . ASN A 1 73 ? 0.768 5.760 -13.503 1.00 76.56 73 ASN A O 1
ATOM 548 N N . ILE A 1 74 ? 2.110 7.519 -13.883 1.00 77.50 74 ILE A N 1
ATOM 549 C CA . ILE A 1 74 ? 1.549 8.358 -12.809 1.00 77.50 74 ILE A CA 1
ATOM 550 C C . ILE A 1 74 ? 0.074 8.674 -13.088 1.00 77.50 74 ILE A C 1
ATOM 552 O O . ILE A 1 74 ? -0.781 8.447 -12.235 1.00 77.50 74 ILE A O 1
ATOM 556 N N . TYR A 1 75 ? -0.246 9.148 -14.297 1.00 79.81 75 TYR A N 1
ATOM 557 C CA . TYR A 1 75 ? -1.629 9.459 -14.670 1.00 79.81 75 TYR A CA 1
ATOM 558 C C . TYR A 1 75 ? -2.521 8.214 -14.648 1.00 79.81 75 TYR A C 1
ATOM 560 O O . TYR A 1 75 ? -3.623 8.255 -14.100 1.00 79.81 75 TYR A O 1
ATOM 568 N N . GLY A 1 76 ? -2.043 7.101 -15.211 1.00 81.56 76 GLY A N 1
ATOM 569 C CA . GLY A 1 76 ? -2.780 5.841 -15.236 1.00 81.56 76 GLY A CA 1
ATOM 570 C C . GLY A 1 76 ? -3.059 5.299 -13.836 1.00 81.56 76 GLY A C 1
ATOM 571 O O . GLY A 1 76 ? -4.181 4.873 -13.564 1.00 81.56 76 GLY A O 1
ATOM 572 N N . ALA A 1 77 ? -2.077 5.366 -12.937 1.00 79.44 77 ALA A N 1
ATOM 573 C CA . ALA A 1 77 ? -2.226 4.897 -11.568 1.00 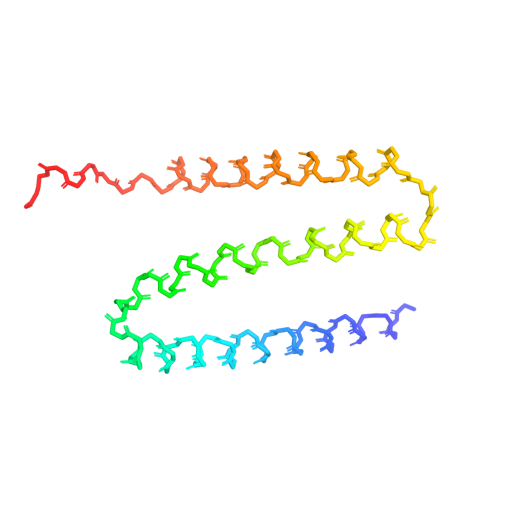79.44 77 ALA A CA 1
ATOM 574 C C . ALA A 1 77 ? -3.207 5.767 -10.758 1.00 79.44 77 ALA A C 1
ATOM 576 O O . ALA A 1 77 ? -4.102 5.215 -10.119 1.00 79.44 77 ALA A O 1
ATOM 577 N N . CYS A 1 78 ? -3.173 7.098 -10.911 1.00 82.12 78 CYS A N 1
ATOM 578 C CA . CYS A 1 78 ? -4.172 7.995 -10.314 1.00 82.12 78 CYS A CA 1
ATOM 579 C C . CYS A 1 78 ? -5.600 7.705 -10.802 1.00 82.12 78 CYS A C 1
ATOM 581 O O . CYS A 1 78 ? -6.532 7.656 -9.995 1.00 82.12 78 CYS A O 1
ATOM 583 N N . VAL A 1 79 ? -5.788 7.487 -12.110 1.00 86.31 79 VAL A N 1
ATOM 584 C CA . VAL A 1 79 ? -7.106 7.133 -12.666 1.00 86.31 79 VAL A CA 1
ATOM 585 C C . VAL A 1 79 ? -7.572 5.785 -12.119 1.00 86.31 79 VAL A C 1
ATOM 587 O O . VAL A 1 79 ? -8.721 5.669 -11.701 1.00 86.31 79 VAL A O 1
ATOM 590 N N . MET A 1 80 ? -6.693 4.781 -12.061 1.00 85.06 80 MET A N 1
ATOM 591 C CA . MET A 1 80 ? -7.030 3.479 -11.481 1.00 85.06 80 MET A CA 1
ATOM 592 C C . MET A 1 80 ? -7.404 3.590 -10.001 1.00 85.06 80 MET A C 1
ATOM 594 O O . MET A 1 80 ? -8.383 2.983 -9.582 1.00 85.06 80 MET A O 1
ATOM 598 N N . ASN A 1 81 ? -6.677 4.389 -9.218 1.00 84.38 81 ASN A N 1
ATOM 599 C CA . ASN A 1 81 ? -6.955 4.602 -7.798 1.00 84.38 81 ASN A CA 1
ATOM 600 C C . ASN A 1 81 ? -8.353 5.226 -7.603 1.00 84.38 81 ASN A C 1
ATOM 602 O O . ASN A 1 81 ? -9.168 4.703 -6.844 1.00 84.38 81 ASN A O 1
ATOM 606 N N . LEU A 1 82 ? -8.690 6.253 -8.395 1.00 85.56 82 LEU A N 1
ATOM 607 C CA . LEU A 1 82 ? -10.033 6.849 -8.433 1.00 85.56 82 LEU A CA 1
ATOM 608 C C . LEU A 1 82 ? -11.117 5.845 -8.840 1.00 85.56 82 LEU A C 1
ATOM 610 O O . LEU A 1 82 ? -12.175 5.807 -8.215 1.00 85.56 82 LEU A O 1
ATOM 614 N N . VAL A 1 83 ? -10.864 5.022 -9.861 1.00 87.69 83 VAL A N 1
ATOM 615 C CA . VAL A 1 83 ? -11.804 3.984 -10.309 1.00 87.69 83 VAL A CA 1
ATOM 616 C C . VAL A 1 83 ? -12.018 2.940 -9.216 1.00 87.69 83 VAL A C 1
ATOM 618 O O . VAL A 1 83 ? -13.159 2.591 -8.933 1.00 87.69 83 VAL A O 1
ATOM 621 N N . VAL A 1 84 ? -10.955 2.470 -8.564 1.00 85.00 84 VAL A N 1
ATOM 622 C CA . VAL A 1 84 ? -11.041 1.506 -7.460 1.00 85.00 84 VAL A CA 1
ATOM 623 C C . VAL A 1 84 ? -11.849 2.089 -6.305 1.00 85.00 84 VAL A C 1
ATOM 625 O O . VAL A 1 84 ? -12.763 1.427 -5.817 1.00 85.00 84 VAL A O 1
ATOM 628 N N . VAL A 1 85 ? -11.587 3.337 -5.911 1.00 84.69 85 VAL A N 1
ATOM 629 C CA . VAL A 1 85 ? -12.372 4.024 -4.875 1.00 84.69 85 VAL A CA 1
ATOM 630 C C . VAL A 1 85 ? -13.837 4.181 -5.299 1.00 84.69 85 VAL A C 1
ATOM 632 O O . VAL A 1 85 ? -14.725 3.896 -4.500 1.00 84.69 85 VAL A O 1
ATOM 635 N N . ALA A 1 86 ? -14.118 4.561 -6.548 1.00 86.31 86 ALA A N 1
ATOM 636 C CA . ALA A 1 86 ? -15.482 4.693 -7.066 1.00 86.31 86 ALA A CA 1
ATOM 637 C C . ALA A 1 86 ? -16.231 3.349 -7.101 1.00 86.31 86 ALA A C 1
ATOM 639 O O . ALA A 1 86 ? -17.406 3.276 -6.740 1.00 86.31 86 ALA A O 1
ATOM 640 N N . VAL A 1 87 ? -15.557 2.262 -7.482 1.00 88.25 87 VAL A N 1
ATOM 641 C CA . VAL A 1 87 ? -16.123 0.906 -7.467 1.00 88.25 87 VAL A CA 1
ATOM 642 C C . VAL A 1 87 ? -16.395 0.457 -6.033 1.00 88.25 87 VAL A C 1
ATOM 644 O O . VAL A 1 87 ? -17.488 -0.011 -5.732 1.00 88.25 87 VAL A O 1
ATOM 647 N N . ILE A 1 88 ? -15.446 0.648 -5.116 1.00 85.62 88 ILE A N 1
ATOM 648 C CA . ILE A 1 88 ? -15.645 0.299 -3.704 1.00 85.62 88 ILE A CA 1
ATOM 649 C C . ILE A 1 88 ? -16.795 1.120 -3.110 1.00 85.62 88 ILE A C 1
ATOM 651 O O . ILE A 1 88 ? -17.637 0.550 -2.425 1.00 85.62 88 ILE A O 1
ATOM 655 N N . SER A 1 89 ? -16.875 2.417 -3.413 1.00 82.56 89 SER A N 1
ATOM 656 C CA . SER A 1 89 ? -17.938 3.308 -2.934 1.00 82.56 89 SER A CA 1
ATOM 657 C C . SER A 1 89 ? -19.314 2.995 -3.525 1.00 82.56 89 SER A C 1
ATOM 659 O O . SER A 1 89 ? -20.317 3.275 -2.880 1.00 82.56 89 SER A O 1
ATOM 661 N N . THR A 1 90 ? -19.389 2.453 -4.742 1.00 84.81 90 THR A N 1
ATOM 662 C CA . THR A 1 90 ? -20.666 2.031 -5.347 1.00 84.81 90 THR A CA 1
ATOM 663 C C . THR A 1 90 ? -21.117 0.670 -4.820 1.00 84.81 90 THR A C 1
ATOM 665 O O . THR A 1 90 ? -22.313 0.460 -4.627 1.00 84.81 90 THR A O 1
ATOM 668 N N . LEU A 1 91 ? -20.178 -0.236 -4.529 1.00 84.19 91 LEU A N 1
ATOM 669 C CA . LEU A 1 91 ? -20.463 -1.541 -3.924 1.00 84.19 91 LEU A CA 1
ATOM 670 C C . LEU A 1 91 ? -20.793 -1.440 -2.424 1.00 84.19 91 LEU A C 1
ATOM 672 O O . LEU A 1 91 ? -21.701 -2.125 -1.960 1.00 84.19 91 LEU A O 1
ATOM 676 N N . HIS A 1 92 ? -20.111 -0.568 -1.675 1.00 70.94 92 HIS A N 1
ATOM 677 C CA . HIS A 1 92 ? -20.465 -0.209 -0.298 1.00 70.94 92 HIS A CA 1
ATOM 678 C C . HIS A 1 92 ? -21.472 0.945 -0.296 1.00 70.94 92 HIS A C 1
ATOM 680 O O . HIS A 1 92 ? -21.145 2.086 0.024 1.00 70.94 92 HIS A O 1
ATOM 686 N N . THR A 1 93 ? -22.727 0.642 -0.626 1.00 59.06 93 THR A N 1
ATOM 687 C CA . THR A 1 93 ? -23.852 1.500 -0.227 1.00 59.06 93 THR A CA 1
ATOM 688 C C . THR A 1 93 ? -24.206 1.179 1.226 1.00 59.06 93 THR A C 1
ATOM 690 O O . THR A 1 93 ? -25.181 0.485 1.506 1.00 59.06 93 THR A O 1
ATOM 693 N N . GLU A 1 94 ? -23.402 1.663 2.172 1.00 55.50 94 GLU A N 1
ATOM 694 C CA . GLU A 1 94 ? -23.919 1.898 3.521 1.00 55.50 94 GLU A CA 1
ATOM 695 C C . GLU A 1 94 ? -24.867 3.099 3.382 1.00 55.50 94 GLU A C 1
ATOM 697 O O . GLU A 1 94 ? -24.464 4.169 2.919 1.00 55.50 94 GLU A O 1
ATOM 702 N N . GLY A 1 95 ? -26.156 2.896 3.662 1.00 57.78 95 GLY A N 1
ATOM 703 C CA . GLY A 1 95 ? -27.188 3.922 3.505 1.00 57.78 95 GLY A CA 1
ATOM 704 C C . GLY A 1 95 ? -26.853 5.240 4.228 1.00 57.78 95 GLY A C 1
ATOM 705 O O . GLY A 1 95 ? -26.009 5.273 5.124 1.00 57.78 95 GLY A O 1
ATOM 706 N N . PRO A 1 96 ? -27.511 6.350 3.850 1.00 51.81 96 PRO A N 1
ATOM 707 C CA . PRO A 1 96 ? -27.163 7.688 4.314 1.00 51.81 96 PRO A CA 1
ATOM 708 C C . PRO A 1 96 ? -27.096 7.780 5.843 1.00 51.81 96 PRO A C 1
ATOM 710 O O . PRO A 1 96 ? -28.079 7.562 6.546 1.00 51.81 96 PRO A O 1
ATOM 713 N N . ILE A 1 97 ? -25.943 8.230 6.338 1.00 59.34 97 ILE A N 1
ATOM 714 C CA . ILE A 1 97 ? -25.623 8.521 7.748 1.00 59.34 97 ILE A CA 1
ATOM 715 C C . ILE A 1 97 ? -26.413 9.734 8.305 1.00 59.34 97 ILE A C 1
ATOM 717 O O . ILE A 1 97 ? -26.060 10.298 9.332 1.00 59.34 97 ILE A O 1
ATOM 721 N N . SER A 1 98 ? -27.478 10.168 7.621 1.00 54.03 98 SER A N 1
ATOM 722 C CA . SER A 1 98 ? -28.312 11.328 7.976 1.00 54.03 98 SER A CA 1
ATOM 723 C C . SER A 1 98 ? -29.538 10.962 8.828 1.00 54.03 98 SER A C 1
ATOM 725 O O . SER A 1 98 ? -30.362 11.832 9.106 1.00 54.03 98 SER A O 1
ATOM 727 N N . ALA A 1 99 ? -29.700 9.700 9.232 1.00 44.72 99 ALA A N 1
ATOM 728 C CA . ALA A 1 99 ? -30.840 9.259 10.034 1.00 44.72 99 ALA A CA 1
ATOM 729 C C . ALA A 1 99 ? -30.419 8.304 11.163 1.00 44.72 99 ALA A C 1
ATOM 731 O O . ALA A 1 99 ? -30.872 7.160 11.216 1.00 44.72 99 ALA A O 1
ATOM 732 N N . ARG A 1 100 ? -29.555 8.764 12.073 1.00 37.47 100 ARG A N 1
ATOM 733 C CA . ARG A 1 100 ? -29.518 8.23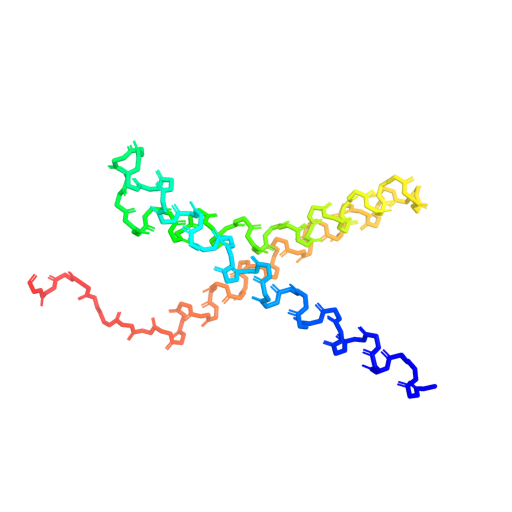7 13.441 1.00 37.47 100 ARG A CA 1
ATOM 734 C C . ARG A 1 100 ? -28.956 9.240 14.433 1.00 37.47 100 ARG A C 1
ATOM 736 O O . ARG A 1 100 ? -27.979 9.924 14.069 1.00 37.47 100 ARG A O 1
#

pLDDT: mean 78.96, std 11.04, range [37.47, 95.06]

Foldseek 3Di:
DVVVVVVVVVVVVVVVVVLVVQLVVLVVVCVVVVHDSVVSVVVSVVCVLCVVLVVQLCCCVPPVVPNVVS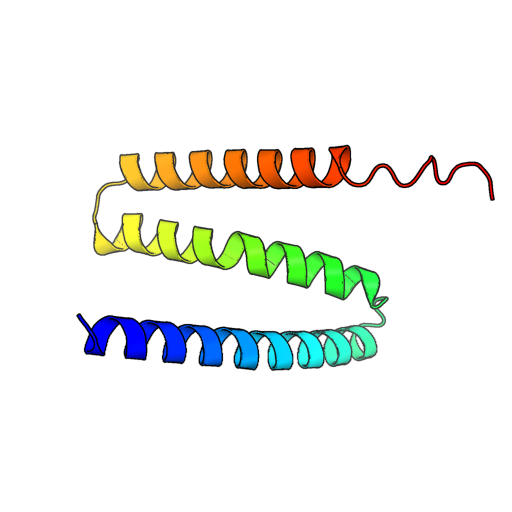VVSNVVSVVVVVVVVVVVVVVPCPDDPPPD

Radius of gyration: 18.06 Å; chains: 1; bounding box: 47×36×42 Å